Protein AF-A0A8X6LXE3-F1 (afdb_monomer)

Organism: Trichonephila clavata (NCBI:txid2740835)

Foldseek 3Di:
DPPPPQWDKDWDFDDDPNHTDAIEIEIDGDAPDDLVVVLVVVCVVQVLLWPVNVVVPVPDNHDVPGHYAYDYHNNDDCVVDVPNQVSCCVTNVYHDDDDD

Nearest PDB structures (foldseek):
  3rg2-assembly4_F  TM=3.423E-01  e=2.407E+00  Escherichia coli
  6uhw-assembly1_B  TM=3.513E-01  e=2.253E+00  Burkholderia pseudomallei 1710b
  3rg2-assembly1_B  TM=3.422E-01  e=2.936E+00  Escherichia coli
  3rg2-assembly3_E  TM=3.419E-01  e=2.936E+00  Escherichia coli
  3w0l-assembly1_A  TM=3.011E-01  e=3.137E+00  Xenopus laevis

Secondary structure (DSSP, 8-state):
------EEEEEEEEEETTEEEEEEEEEEE-TT--HHHHHHHHHHHTGGG-TTHHHH-TT----TTS-EEEEEE----TTT-THHHHHHHHHH--------

pLDDT: mean 87.22, std 10.63, range [41.0, 97.25]

Solvent-accessible surface area (backbone atoms only — not comparable to full-atom values): 6107 Å² total; per-residue (Å²): 133,82,87,70,75,60,58,52,78,48,78,44,84,41,59,61,95,86,41,78,70,36,35,44,30,46,35,42,34,45,78,90,64,54,69,68,58,52,51,51,52,51,46,66,76,42,42,56,33,23,56,60,49,50,73,74,37,77,88,53,87,47,47,53,80,63,48,63,48,78,47,71,49,62,68,66,65,61,92,81,44,60,66,59,50,50,47,37,31,74,46,57,67,34,82,79,78,90,82,132

Structure (mmCIF, N/CA/C/O backbone):
data_AF-A0A8X6LXE3-F1
#
_entry.id   AF-A0A8X6LXE3-F1
#
loop_
_atom_site.group_PDB
_atom_site.id
_atom_site.type_symbol
_atom_site.label_atom_id
_atom_site.label_alt_id
_atom_site.label_comp_id
_atom_site.label_asym_id
_atom_site.label_entity_id
_atom_site.label_seq_id
_atom_site.pdbx_PDB_ins_code
_atom_site.Cartn_x
_atom_site.Cartn_y
_atom_site.Cartn_z
_atom_site.occupancy
_atom_site.B_iso_or_equiv
_atom_site.auth_seq_id
_atom_site.auth_comp_id
_atom_site.auth_asym_id
_atom_site.auth_atom_id
_atom_site.pdbx_PDB_model_num
ATOM 1 N N . MET A 1 1 ? -0.859 3.561 -23.847 1.00 46.81 1 MET A N 1
ATOM 2 C 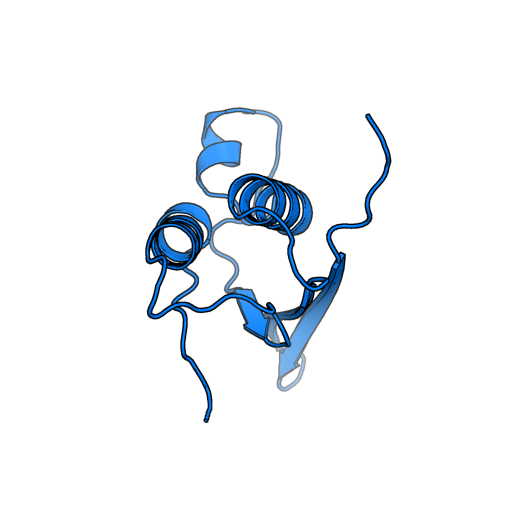CA . MET A 1 1 ? -0.415 2.715 -22.721 1.00 46.81 1 MET A CA 1
ATOM 3 C C . MET A 1 1 ? -1.066 1.363 -22.903 1.00 46.81 1 MET A C 1
ATOM 5 O O . MET A 1 1 ? -2.272 1.338 -23.086 1.00 46.81 1 MET A O 1
ATOM 9 N N . LYS A 1 2 ? -0.297 0.274 -22.982 1.00 41.00 2 LYS A N 1
ATOM 10 C CA . LYS A 1 2 ? -0.885 -1.068 -22.901 1.00 41.00 2 LYS A CA 1
ATOM 11 C C . LYS A 1 2 ? -1.221 -1.307 -21.433 1.00 41.00 2 LYS A C 1
ATOM 13 O O . LYS A 1 2 ? -0.337 -1.127 -20.602 1.00 41.00 2 LYS A O 1
ATOM 18 N N . ASP A 1 3 ? -2.457 -1.699 -21.150 1.00 48.75 3 ASP A N 1
ATOM 19 C CA . ASP A 1 3 ? -2.916 -2.159 -19.837 1.00 48.75 3 ASP A CA 1
ATOM 20 C C . ASP A 1 3 ? -2.255 -3.501 -19.487 1.00 48.75 3 ASP A C 1
ATOM 22 O O . ASP A 1 3 ? -2.898 -4.551 -19.447 1.00 48.75 3 ASP A O 1
ATOM 26 N N . ALA A 1 4 ? -0.937 -3.507 -19.292 1.00 60.53 4 ALA A N 1
ATOM 27 C CA . ALA A 1 4 ? -0.300 -4.614 -18.606 1.00 60.53 4 ALA A CA 1
ATOM 28 C C . ALA A 1 4 ? -0.800 -4.555 -17.161 1.00 60.53 4 ALA A C 1
ATOM 30 O O . ALA A 1 4 ? -0.467 -3.633 -16.415 1.00 60.53 4 ALA A O 1
ATOM 31 N N . LYS A 1 5 ? -1.660 -5.504 -16.777 1.00 86.06 5 LYS A N 1
ATOM 32 C CA . LYS A 1 5 ? -2.001 -5.682 -15.368 1.00 86.06 5 LYS A CA 1
ATOM 33 C C . LYS A 1 5 ? -0.695 -5.924 -14.616 1.00 86.06 5 LYS A C 1
ATOM 35 O O . LYS A 1 5 ? 0.015 -6.875 -14.920 1.00 86.06 5 LYS A O 1
ATOM 40 N N . VAL A 1 6 ? -0.376 -5.041 -13.672 1.00 92.69 6 VAL A N 1
ATOM 41 C CA . VAL A 1 6 ? 0.784 -5.188 -12.779 1.00 92.69 6 VAL A CA 1
ATOM 42 C C . VAL A 1 6 ? 0.560 -6.358 -11.825 1.00 92.69 6 VAL A C 1
ATOM 44 O O . VAL A 1 6 ? 1.475 -7.133 -11.559 1.00 92.69 6 VAL A O 1
ATOM 47 N N . GLY A 1 7 ? -0.672 -6.511 -11.347 1.00 93.56 7 GLY A N 1
ATOM 48 C CA . GLY A 1 7 ? -1.038 -7.510 -10.362 1.00 93.56 7 GLY A CA 1
ATOM 49 C C . GLY A 1 7 ? -2.393 -7.213 -9.734 1.00 93.56 7 GLY A C 1
ATOM 50 O O . GLY A 1 7 ? -3.143 -6.369 -10.231 1.00 93.56 7 GLY A O 1
ATOM 51 N N . ASP A 1 8 ? -2.667 -7.874 -8.615 1.00 94.75 8 ASP A N 1
ATOM 52 C CA . ASP A 1 8 ? -3.893 -7.733 -7.837 1.00 94.75 8 ASP A CA 1
ATOM 53 C C . ASP A 1 8 ? -3.567 -7.504 -6.351 1.00 94.75 8 ASP A C 1
ATOM 55 O O . ASP A 1 8 ? -2.622 -8.077 -5.801 1.00 94.75 8 ASP A O 1
ATOM 59 N N . VAL A 1 9 ? -4.358 -6.649 -5.695 1.00 95.19 9 VAL A N 1
ATOM 60 C CA . VAL A 1 9 ? -4.300 -6.393 -4.247 1.00 95.19 9 VAL A CA 1
ATOM 61 C C . VAL A 1 9 ? -5.701 -6.567 -3.674 1.00 95.19 9 VAL A C 1
ATOM 63 O O . VAL A 1 9 ? -6.643 -5.894 -4.090 1.00 95.19 9 VAL A O 1
ATOM 66 N N . CYS A 1 10 ? -5.839 -7.445 -2.686 1.00 96.12 10 CYS A N 1
ATOM 67 C CA . CYS A 1 10 ? -7.057 -7.595 -1.898 1.00 96.12 10 CYS A CA 1
ATOM 68 C C . CYS A 1 10 ? -6.818 -7.052 -0.490 1.00 96.12 10 CYS A C 1
ATOM 70 O O . CYS A 1 10 ? -5.901 -7.510 0.186 1.00 96.12 10 CYS A O 1
ATOM 72 N N . LEU A 1 11 ? -7.639 -6.099 -0.043 1.00 96.25 11 LEU A N 1
ATOM 73 C CA . LEU A 1 11 ? -7.553 -5.509 1.293 1.00 96.25 11 LEU A CA 1
ATOM 74 C C . LEU A 1 11 ? -8.737 -5.954 2.146 1.00 96.25 11 LEU A C 1
ATOM 76 O O . LEU A 1 11 ? -9.890 -5.820 1.733 1.00 96.25 11 LEU A O 1
ATOM 80 N N . VAL A 1 12 ? -8.464 -6.426 3.359 1.00 96.88 12 VAL A N 1
ATOM 81 C CA . VAL A 1 12 ? -9.500 -6.828 4.316 1.00 96.88 12 VAL A CA 1
ATOM 82 C C . VAL A 1 12 ? -9.267 -6.207 5.689 1.00 96.88 12 VAL A C 1
ATOM 84 O O . VAL A 1 12 ? -8.139 -6.115 6.172 1.00 96.88 12 VAL A O 1
ATOM 87 N N . HIS A 1 13 ? -10.356 -5.803 6.348 1.00 96.31 13 HIS A N 1
ATOM 88 C CA . HIS A 1 13 ? -10.314 -5.384 7.747 1.00 96.31 13 HIS A CA 1
ATOM 89 C C . HIS A 1 13 ? -10.182 -6.608 8.649 1.00 96.31 13 HIS A C 1
ATOM 91 O O . HIS A 1 13 ? -11.092 -7.437 8.714 1.00 96.31 13 HIS A O 1
ATOM 97 N N . VAL A 1 14 ? -9.096 -6.684 9.411 1.00 97.25 14 VAL A N 1
ATOM 98 C CA . VAL A 1 14 ? -8.927 -7.716 10.429 1.00 97.25 14 VAL A CA 1
ATOM 99 C C . VAL A 1 14 ? -9.505 -7.217 11.745 1.00 97.25 14 VAL A C 1
ATOM 101 O O . VAL A 1 14 ? -9.122 -6.165 12.270 1.00 97.25 14 VAL A O 1
ATOM 104 N N . LYS A 1 15 ? -10.443 -7.994 12.289 1.00 97.19 15 LYS A N 1
ATOM 105 C CA . LYS A 1 15 ? -11.023 -7.779 13.614 1.00 97.19 15 LYS A CA 1
ATOM 106 C C . LYS A 1 15 ? -10.725 -8.981 14.500 1.00 97.19 15 LYS A C 1
ATOM 108 O O . LYS A 1 15 ? -10.883 -10.117 14.070 1.00 97.19 15 LYS A O 1
ATOM 113 N N . VAL A 1 16 ? -10.352 -8.727 15.749 1.00 95.50 16 VAL A N 1
ATOM 114 C CA . VAL A 1 16 ? -10.165 -9.759 16.779 1.00 95.50 16 VAL A CA 1
ATOM 115 C C . VAL A 1 16 ? -11.117 -9.433 17.918 1.00 95.50 16 VAL A C 1
ATOM 117 O O . VAL A 1 16 ? -11.056 -8.336 18.472 1.00 95.50 16 VAL A O 1
ATOM 120 N N . ASN A 1 17 ? -12.026 -10.359 18.235 1.00 96.62 17 ASN A N 1
ATOM 121 C CA . ASN A 1 17 ? -13.103 -10.158 19.214 1.00 96.62 17 ASN A CA 1
ATOM 122 C C . ASN A 1 17 ? -13.943 -8.896 18.926 1.00 96.62 17 ASN A C 1
ATOM 124 O O . ASN A 1 17 ? -14.250 -8.117 19.822 1.00 96.62 17 ASN A O 1
ATOM 128 N N . GLY A 1 18 ? -14.254 -8.649 17.647 1.00 94.62 18 GLY A N 1
ATOM 129 C CA . GLY A 1 18 ? -15.036 -7.490 17.197 1.00 94.62 18 GLY A CA 1
ATOM 130 C C . GLY A 1 18 ? -14.265 -6.165 17.118 1.00 94.62 18 GLY A C 1
ATOM 131 O O . GLY A 1 18 ? -14.739 -5.231 16.472 1.00 94.62 18 GLY A O 1
ATOM 132 N N . LEU A 1 19 ? -13.061 -6.090 17.689 1.00 96.25 19 LEU A N 1
ATOM 133 C CA . LEU A 1 19 ? -12.218 -4.895 17.666 1.00 96.25 19 LEU A CA 1
ATOM 134 C C . LEU A 1 19 ? -11.323 -4.882 16.428 1.00 96.25 19 LEU A C 1
ATOM 136 O O . LEU A 1 19 ? -10.630 -5.863 16.156 1.00 96.25 19 LEU A O 1
ATOM 140 N N . PHE A 1 20 ? -11.306 -3.757 15.710 1.00 95.69 20 PHE A N 1
ATOM 141 C CA . PHE A 1 20 ? -10.381 -3.539 14.599 1.00 95.69 20 PHE A CA 1
ATOM 142 C C . PHE A 1 20 ? -8.927 -3.620 15.074 1.00 95.69 20 PHE A C 1
ATOM 144 O O . PHE A 1 20 ? -8.598 -3.144 16.163 1.00 95.69 20 PHE A O 1
ATOM 151 N N . LYS A 1 21 ? -8.073 -4.249 14.263 1.00 95.44 21 LYS A N 1
ATOM 152 C CA . LYS A 1 21 ? -6.640 -4.377 14.540 1.00 95.44 21 LYS A CA 1
ATOM 153 C C . LYS A 1 21 ? -5.793 -3.762 13.437 1.00 95.44 21 LYS A C 1
ATOM 155 O O . LYS A 1 21 ? -5.004 -2.872 13.725 1.00 95.44 21 LYS A O 1
ATOM 160 N N . PHE A 1 22 ? -5.953 -4.235 12.207 1.00 95.69 22 PHE A N 1
ATOM 161 C CA . PHE A 1 22 ? -5.168 -3.784 11.060 1.00 95.69 22 PHE A CA 1
ATOM 162 C C . PHE A 1 22 ? -5.864 -4.159 9.744 1.00 95.69 22 PHE A C 1
ATOM 164 O O . PHE A 1 22 ? -6.847 -4.907 9.729 1.00 95.69 22 PHE A O 1
ATOM 171 N N . ILE A 1 23 ? -5.346 -3.640 8.635 1.00 96.81 23 ILE A N 1
ATOM 172 C CA . ILE A 1 23 ? -5.696 -4.054 7.274 1.00 96.81 23 ILE A CA 1
ATOM 173 C C . ILE A 1 23 ? -4.725 -5.140 6.833 1.00 96.81 23 ILE A C 1
ATOM 175 O O . ILE A 1 23 ? -3.517 -4.911 6.824 1.00 96.81 23 ILE A O 1
ATOM 179 N N . LEU A 1 24 ? -5.235 -6.302 6.434 1.00 96.31 24 LEU A N 1
ATOM 180 C CA . LEU A 1 24 ? -4.431 -7.314 5.755 1.00 96.31 24 LEU A CA 1
ATOM 181 C C . LEU A 1 24 ? -4.578 -7.128 4.243 1.00 96.31 24 LEU A C 1
ATOM 183 O O . LEU A 1 24 ? -5.692 -7.152 3.722 1.00 96.31 24 LEU A O 1
ATOM 187 N N . GLY A 1 25 ? -3.458 -6.935 3.557 1.00 95.19 25 GLY A N 1
ATOM 188 C CA . GLY A 1 25 ? -3.360 -6.898 2.107 1.00 95.19 25 GLY A CA 1
ATOM 189 C C . GLY A 1 25 ? -2.768 -8.195 1.569 1.00 95.19 25 GLY A C 1
ATOM 190 O O . GLY A 1 25 ? -1.639 -8.524 1.913 1.00 95.19 25 GLY A O 1
ATOM 191 N N . CYS A 1 26 ? -3.496 -8.913 0.719 1.00 95.25 26 CYS A N 1
ATOM 192 C CA . CYS A 1 26 ? -2.948 -10.009 -0.080 1.00 95.25 26 CYS A CA 1
ATOM 193 C C . CYS A 1 26 ? -2.559 -9.465 -1.458 1.00 95.25 26 CYS A C 1
ATOM 195 O O . CYS A 1 26 ? -3.408 -8.882 -2.136 1.00 95.25 26 CYS A O 1
ATOM 197 N N . VAL A 1 27 ? -1.294 -9.613 -1.844 1.00 93.62 27 VAL A N 1
ATOM 198 C CA . VAL A 1 27 ? -0.710 -9.021 -3.051 1.00 93.62 27 VAL A CA 1
ATOM 199 C C . VAL A 1 27 ? -0.178 -10.115 -3.967 1.00 9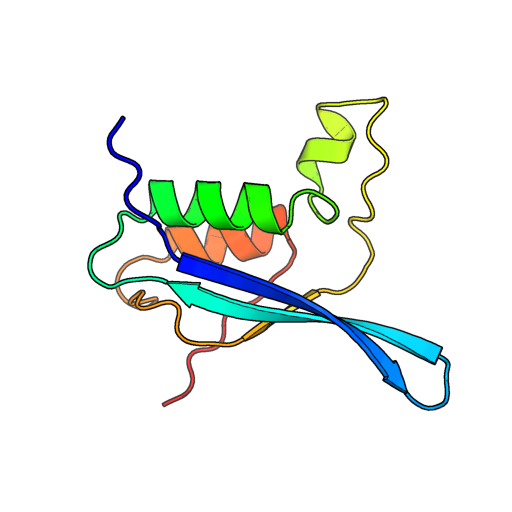3.62 27 VAL A C 1
ATOM 201 O O . VAL A 1 27 ? 0.553 -11.000 -3.529 1.00 93.62 27 VAL A O 1
ATOM 204 N N . TYR A 1 28 ? -0.506 -10.019 -5.248 1.00 94.25 28 TYR A N 1
ATOM 205 C CA . TYR A 1 28 ? 0.141 -10.776 -6.311 1.00 94.25 28 TYR A CA 1
ATOM 206 C C . TYR A 1 28 ? 0.635 -9.799 -7.371 1.00 94.25 28 TYR A C 1
ATOM 208 O O . TYR A 1 28 ? -0.145 -8.978 -7.843 1.00 94.25 28 TYR A O 1
ATOM 216 N N . ILE A 1 29 ? 1.909 -9.875 -7.744 1.00 93.50 29 ILE A N 1
ATOM 217 C CA . ILE A 1 29 ? 2.500 -9.099 -8.841 1.00 93.50 29 ILE A CA 1
ATOM 218 C C . ILE A 1 29 ? 2.938 -10.078 -9.926 1.00 93.50 29 ILE A C 1
ATOM 220 O O . ILE A 1 29 ? 3.523 -11.118 -9.629 1.00 93.50 29 ILE A O 1
ATOM 224 N N . HIS A 1 30 ? 2.674 -9.753 -11.188 1.00 93.38 30 HIS A N 1
ATOM 225 C CA . HIS A 1 30 ? 3.133 -10.569 -12.307 1.00 93.38 30 HIS A CA 1
ATOM 226 C C . HIS A 1 30 ? 4.668 -10.564 -12.431 1.00 93.38 30 HIS A C 1
ATOM 228 O O . HIS A 1 30 ? 5.359 -9.655 -11.973 1.00 93.38 30 HIS A O 1
ATOM 234 N N . LEU A 1 31 ? 5.220 -11.589 -13.084 1.00 90.69 31 LEU A N 1
ATOM 235 C CA . LEU A 1 31 ? 6.654 -11.665 -13.365 1.00 90.69 31 LEU A CA 1
ATOM 236 C C . LEU A 1 31 ? 7.100 -10.535 -14.308 1.00 90.69 31 LEU A C 1
ATOM 238 O O . LEU A 1 31 ? 6.370 -10.147 -15.218 1.00 90.69 31 LEU A O 1
ATOM 242 N N . VAL A 1 32 ? 8.350 -10.088 -14.146 1.00 88.06 32 VAL A N 1
ATOM 243 C CA . VAL A 1 32 ? 9.023 -9.133 -15.052 1.00 88.06 32 VAL A CA 1
ATOM 244 C C . VAL A 1 32 ? 8.321 -7.762 -15.131 1.00 88.06 32 VAL A C 1
ATOM 246 O O . VAL A 1 32 ? 8.359 -7.093 -16.161 1.00 88.06 32 VAL A O 1
ATOM 249 N N . ILE A 1 33 ? 7.693 -7.313 -14.041 1.00 89.75 33 ILE A N 1
ATOM 250 C CA . ILE A 1 33 ? 7.156 -5.948 -13.942 1.00 89.75 33 ILE A CA 1
ATOM 251 C C . ILE A 1 33 ? 8.249 -4.986 -13.470 1.00 89.75 33 ILE A C 1
ATOM 253 O O . ILE A 1 33 ? 9.016 -5.288 -12.553 1.00 89.75 33 ILE A O 1
ATOM 257 N N . ALA A 1 34 ? 8.327 -3.803 -14.081 1.00 88.81 34 ALA A N 1
ATOM 258 C CA . ALA A 1 34 ? 9.310 -2.801 -13.693 1.00 88.81 34 ALA A CA 1
ATOM 259 C C . ALA A 1 34 ? 9.011 -2.238 -12.293 1.00 88.81 34 ALA A C 1
ATOM 261 O O . ALA A 1 34 ? 7.872 -1.910 -11.965 1.00 88.81 34 ALA A O 1
ATOM 262 N N . ASN A 1 35 ? 10.047 -2.006 -11.480 1.00 87.44 35 ASN A N 1
ATOM 263 C CA . ASN A 1 35 ? 9.873 -1.512 -10.106 1.00 87.44 35 ASN A CA 1
ATOM 264 C C . ASN A 1 35 ? 9.105 -0.186 -10.012 1.00 87.44 35 ASN A C 1
ATOM 266 O O . ASN A 1 35 ? 8.393 0.038 -9.036 1.00 87.44 35 ASN A O 1
ATOM 270 N N . ALA A 1 36 ? 9.215 0.692 -11.012 1.00 89.88 36 ALA A N 1
ATOM 271 C CA . ALA A 1 36 ? 8.427 1.923 -11.065 1.00 89.88 36 ALA A CA 1
ATOM 272 C C . ALA A 1 36 ? 6.916 1.646 -11.189 1.00 89.88 36 ALA A C 1
ATOM 274 O O . ALA A 1 36 ? 6.119 2.295 -10.511 1.00 89.88 36 ALA A O 1
ATOM 275 N N . GLU A 1 37 ? 6.529 0.652 -11.990 1.00 90.94 37 GLU A N 1
ATOM 276 C CA . GLU A 1 37 ? 5.133 0.239 -12.155 1.00 90.94 37 GLU A CA 1
ATOM 277 C C . GLU A 1 37 ? 4.606 -0.422 -10.878 1.00 90.94 37 GLU A C 1
ATOM 279 O O . GLU A 1 37 ? 3.502 -0.106 -10.442 1.00 90.94 37 GLU A O 1
ATOM 284 N N . ILE A 1 38 ? 5.426 -1.241 -10.207 1.00 90.69 38 ILE A N 1
ATOM 285 C CA . ILE A 1 38 ? 5.079 -1.833 -8.903 1.00 90.69 38 ILE A CA 1
ATOM 286 C C . ILE A 1 38 ? 4.865 -0.741 -7.848 1.00 90.69 38 ILE A C 1
ATOM 288 O O . ILE A 1 38 ? 3.895 -0.794 -7.092 1.00 90.69 38 ILE A O 1
ATOM 292 N N . LYS A 1 39 ? 5.739 0.274 -7.789 1.00 90.88 39 LYS A N 1
ATOM 293 C CA . LYS A 1 39 ? 5.593 1.402 -6.850 1.00 90.88 39 LYS A CA 1
ATOM 294 C C . LYS A 1 39 ? 4.297 2.166 -7.095 1.00 90.88 39 LYS A C 1
ATOM 296 O O . LYS A 1 39 ? 3.569 2.421 -6.139 1.00 90.88 39 LYS A O 1
ATOM 301 N N . LEU A 1 40 ? 3.989 2.487 -8.353 1.00 92.38 40 LEU A N 1
ATOM 302 C CA . LEU A 1 40 ? 2.754 3.183 -8.716 1.00 92.38 40 LEU A CA 1
ATOM 303 C C . LEU A 1 40 ? 1.511 2.347 -8.380 1.00 92.38 40 LEU A C 1
ATOM 305 O O . LEU A 1 40 ? 0.575 2.864 -7.774 1.00 92.38 40 LEU A O 1
ATOM 309 N N . PHE A 1 41 ? 1.531 1.056 -8.704 1.00 92.75 41 PHE A N 1
ATOM 310 C CA . PHE A 1 41 ? 0.458 0.115 -8.386 1.00 92.75 41 PHE A CA 1
ATOM 311 C C . PHE A 1 41 ? 0.195 0.018 -6.878 1.00 92.75 41 PHE A C 1
ATOM 313 O O . PHE A 1 41 ? -0.948 0.137 -6.430 1.00 92.75 41 PHE A O 1
ATOM 320 N N . MET A 1 42 ? 1.252 -0.142 -6.077 1.00 91.94 42 MET A N 1
ATOM 321 C CA . MET A 1 42 ? 1.148 -0.163 -4.616 1.00 91.94 42 MET A CA 1
ATOM 322 C C . MET A 1 42 ? 0.640 1.176 -4.081 1.00 91.94 42 MET A C 1
ATOM 324 O O . MET A 1 42 ? -0.200 1.190 -3.184 1.00 91.94 42 MET A O 1
ATOM 328 N N . PHE A 1 43 ? 1.105 2.292 -4.652 1.00 92.06 43 PHE A N 1
ATOM 329 C CA . PHE A 1 43 ? 0.663 3.623 -4.253 1.00 92.06 43 PHE A CA 1
ATOM 330 C C . PHE A 1 43 ? -0.834 3.822 -4.462 1.00 92.06 43 PHE A C 1
ATOM 332 O O . PHE A 1 43 ? -1.532 4.263 -3.555 1.00 92.06 43 PHE A O 1
ATOM 339 N N . GLN A 1 44 ? -1.335 3.448 -5.638 1.00 93.00 44 GLN A N 1
ATOM 340 C CA . GLN A 1 44 ? -2.756 3.528 -5.967 1.00 93.00 44 GLN A CA 1
ATOM 341 C C . GLN A 1 44 ? -3.591 2.600 -5.077 1.00 93.00 44 GLN A C 1
ATOM 343 O O . GLN A 1 44 ? -4.625 3.015 -4.558 1.00 93.00 44 GLN A O 1
ATOM 348 N N . SER A 1 45 ? -3.120 1.372 -4.847 1.00 93.75 45 SER A N 1
ATOM 349 C CA . SER A 1 45 ? -3.838 0.369 -4.049 1.00 93.75 45 SER A CA 1
ATOM 350 C C . SER A 1 45 ? -3.924 0.735 -2.565 1.00 93.75 45 SER A C 1
ATOM 352 O O . SER A 1 45 ? -4.912 0.425 -1.903 1.00 93.75 45 SER A O 1
ATOM 354 N N . LEU A 1 46 ? -2.899 1.403 -2.034 1.00 93.38 46 LEU A N 1
ATOM 355 C CA . LEU A 1 46 ? -2.798 1.791 -0.626 1.00 93.38 46 LEU A CA 1
ATOM 356 C C . LEU A 1 46 ? -2.995 3.293 -0.410 1.00 93.38 46 LEU A C 1
ATOM 358 O O . LEU A 1 46 ? -2.682 3.793 0.667 1.00 93.38 46 LEU A O 1
ATOM 362 N N . LEU A 1 47 ? -3.536 4.015 -1.397 1.00 93.00 47 LEU A N 1
ATOM 363 C CA . LEU A 1 47 ? -3.639 5.477 -1.384 1.00 93.00 47 LEU A CA 1
ATOM 364 C C . LEU A 1 47 ? -4.298 6.006 -0.108 1.00 93.00 47 LEU A C 1
ATOM 366 O O . LEU A 1 47 ? -3.853 6.994 0.461 1.00 93.00 47 LEU A O 1
ATOM 370 N N . LYS A 1 48 ? -5.335 5.320 0.385 1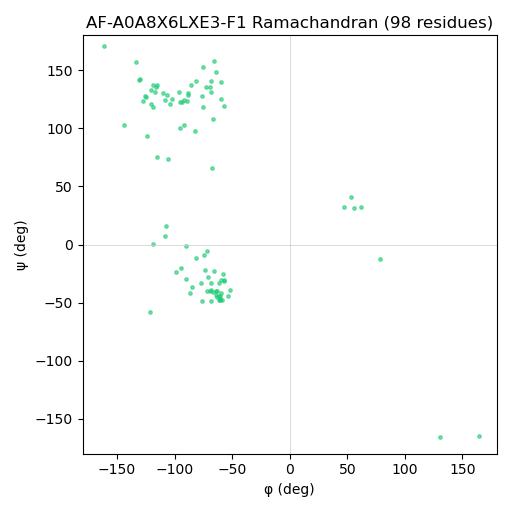.00 92.44 48 LYS A N 1
ATOM 371 C CA . LYS A 1 48 ? -6.021 5.668 1.638 1.00 92.44 48 LYS A CA 1
ATOM 372 C C . LYS A 1 48 ? -5.089 5.696 2.856 1.00 92.44 48 LYS A C 1
ATOM 374 O O . LYS A 1 48 ? -5.384 6.409 3.799 1.00 92.44 48 LYS A O 1
ATOM 379 N N . TYR A 1 49 ? -3.979 4.972 2.837 1.00 92.38 49 TYR A N 1
ATOM 380 C CA . TYR A 1 49 ? -3.035 4.848 3.951 1.00 92.38 49 TYR A CA 1
ATOM 381 C C . TYR A 1 49 ? -1.715 5.597 3.698 1.00 92.38 49 TYR A C 1
ATOM 383 O O . TYR A 1 49 ? -0.766 5.467 4.468 1.00 92.38 49 TYR A O 1
ATOM 391 N N . SER A 1 50 ? -1.629 6.369 2.610 1.00 90.50 50 SER A N 1
ATOM 392 C CA . SER A 1 50 ? -0.446 7.161 2.263 1.00 90.50 50 SER A CA 1
ATOM 393 C C . SER A 1 50 ? -0.299 8.370 3.192 1.00 90.50 50 SER A C 1
ATOM 395 O O . SER A 1 50 ? -1.253 9.107 3.450 1.00 90.50 50 SER A O 1
ATOM 397 N N . LYS A 1 51 ? 0.927 8.620 3.664 1.00 86.06 51 LYS A N 1
ATOM 398 C CA . LYS A 1 51 ? 1.255 9.844 4.417 1.00 86.06 51 LYS A CA 1
ATOM 399 C C . LYS A 1 51 ? 1.413 11.056 3.510 1.00 86.06 51 LYS A C 1
ATOM 401 O O . LYS A 1 51 ? 1.124 12.175 3.936 1.00 86.06 51 LYS A O 1
ATOM 406 N N . ILE A 1 52 ? 1.916 10.861 2.292 1.00 89.12 52 ILE A N 1
ATOM 407 C CA . ILE A 1 52 ? 2.150 11.965 1.359 1.00 89.12 52 ILE A CA 1
ATOM 408 C C . ILE A 1 52 ? 0.828 12.509 0.832 1.00 89.12 52 ILE A C 1
ATOM 410 O O . ILE A 1 52 ? 0.673 13.728 0.770 1.00 89.12 52 ILE A O 1
ATOM 414 N N . ILE A 1 53 ? -0.150 11.649 0.537 1.00 89.31 53 ILE A N 1
ATOM 415 C CA . ILE A 1 53 ? -1.415 12.105 -0.044 1.00 89.31 53 ILE A CA 1
ATOM 416 C C . ILE A 1 53 ? -2.164 13.074 0.879 1.00 89.31 53 ILE A C 1
ATOM 418 O O . ILE A 1 53 ? -2.740 14.040 0.390 1.00 89.31 53 ILE A O 1
ATOM 422 N N . ALA A 1 54 ? -2.046 12.885 2.200 1.00 79.44 54 ALA A N 1
ATOM 423 C CA . ALA A 1 54 ? -2.590 13.787 3.219 1.00 79.44 54 ALA A CA 1
ATOM 424 C C . ALA A 1 54 ? -2.069 15.223 3.086 1.00 79.44 54 ALA A C 1
ATOM 426 O O . ALA A 1 54 ? -2.753 16.178 3.434 1.00 79.44 54 ALA A O 1
ATOM 427 N N . LYS A 1 55 ? -0.836 15.381 2.594 1.00 84.75 55 LYS A N 1
ATOM 428 C CA . LYS A 1 55 ? -0.204 16.686 2.371 1.00 84.75 55 LYS A CA 1
ATOM 429 C C . LYS A 1 55 ? -0.486 17.231 0.976 1.00 84.75 55 LYS A C 1
ATOM 431 O O . LYS A 1 55 ? -0.472 18.442 0.785 1.00 84.75 55 LYS A O 1
ATOM 436 N N . THR A 1 56 ? -0.669 16.349 -0.002 1.00 90.88 56 THR A N 1
ATOM 437 C CA . THR A 1 56 ? -0.815 16.721 -1.413 1.00 90.88 56 THR A CA 1
ATOM 438 C C . THR A 1 56 ? -2.246 17.099 -1.778 1.00 90.88 56 THR A C 1
ATOM 440 O O . THR A 1 56 ? -2.435 17.999 -2.591 1.00 90.88 56 THR A O 1
ATOM 443 N N . ILE A 1 57 ? -3.246 16.431 -1.200 1.00 91.81 57 ILE A N 1
ATOM 444 C CA . ILE A 1 57 ? -4.664 16.650 -1.502 1.00 91.81 57 ILE A CA 1
ATOM 445 C C . ILE A 1 57 ? -5.383 16.974 -0.184 1.00 91.81 57 ILE A C 1
ATOM 447 O O . ILE A 1 57 ? -5.787 16.049 0.515 1.00 91.81 57 ILE A O 1
ATOM 451 N N . PRO A 1 58 ? -5.533 18.264 0.175 1.00 81.69 58 PRO A N 1
ATOM 452 C CA . PRO A 1 58 ? -6.062 18.679 1.479 1.00 81.69 58 PRO A CA 1
ATOM 453 C C . PRO A 1 58 ? -7.477 18.178 1.789 1.00 81.69 58 PRO A C 1
ATOM 455 O O . PRO A 1 58 ? -7.797 17.948 2.949 1.00 81.69 58 PRO A O 1
ATOM 458 N N . ASP A 1 59 ? -8.305 17.997 0.757 1.00 91.94 59 ASP A N 1
ATOM 459 C CA . ASP A 1 59 ? -9.695 17.540 0.895 1.00 91.94 59 ASP A CA 1
ATOM 460 C C . ASP A 1 59 ? -9.833 16.009 0.840 1.00 91.94 59 ASP A C 1
ATOM 462 O O . ASP A 1 59 ? -10.937 15.468 0.920 1.00 91.94 59 ASP A O 1
ATOM 466 N N . TYR A 1 60 ? -8.723 15.290 0.659 1.00 89.50 60 TYR A N 1
ATOM 467 C CA . TYR A 1 60 ? -8.705 13.840 0.780 1.00 89.50 60 TYR A CA 1
ATOM 468 C C . TYR A 1 60 ? -8.613 13.472 2.264 1.00 89.50 60 TYR A C 1
ATOM 470 O O . TYR A 1 60 ? -7.871 14.105 3.010 1.00 89.50 60 TYR A O 1
ATOM 478 N N . ASP A 1 61 ? -9.335 12.431 2.684 1.00 90.06 61 ASP A N 1
ATOM 479 C CA . ASP A 1 61 ? -9.344 11.927 4.067 1.00 90.06 61 ASP A CA 1
ATOM 480 C C . ASP A 1 61 ? -8.558 10.605 4.163 1.00 90.06 61 ASP A C 1
ATOM 482 O O . ASP A 1 61 ? -9.148 9.514 4.186 1.00 90.06 61 ASP A O 1
ATOM 486 N N . PRO A 1 62 ? -7.212 10.646 4.099 1.00 90.69 62 PRO A N 1
ATOM 487 C CA . PRO A 1 62 ? -6.406 9.460 4.295 1.00 90.69 62 PRO A CA 1
ATOM 488 C C . PRO A 1 62 ? -6.348 9.092 5.775 1.00 90.69 62 PRO A C 1
ATOM 490 O O . PRO A 1 62 ? -6.347 9.935 6.668 1.00 90.69 62 PRO A O 1
ATOM 493 N N . ASP A 1 63 ? -6.158 7.806 6.016 1.00 91.56 63 ASP A N 1
ATOM 494 C CA . ASP A 1 63 ? -5.887 7.231 7.320 1.00 91.56 63 ASP A CA 1
ATOM 495 C C . ASP A 1 63 ? -4.475 6.619 7.344 1.00 91.56 63 ASP A C 1
ATOM 497 O O . ASP A 1 63 ? -4.312 5.397 7.284 1.00 91.56 63 ASP A O 1
ATOM 501 N N . PRO A 1 64 ? -3.419 7.447 7.420 1.00 89.06 64 PRO A N 1
ATOM 502 C CA . PRO A 1 64 ? -2.040 6.964 7.443 1.00 89.06 64 PRO A CA 1
ATOM 503 C C . PRO A 1 64 ? -1.649 6.283 8.764 1.00 89.06 64 PRO A C 1
ATOM 505 O O . PRO A 1 64 ? -0.523 5.798 8.896 1.00 89.06 64 PRO A O 1
ATOM 508 N N . ASN A 1 65 ? -2.533 6.305 9.766 1.00 90.06 65 ASN A N 1
ATOM 509 C CA . ASN A 1 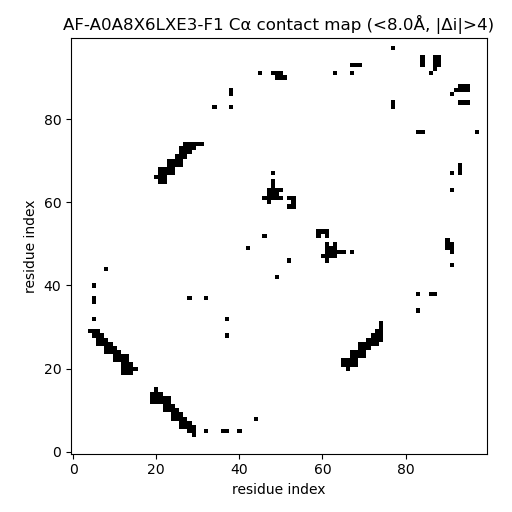65 ? -2.280 5.737 11.088 1.00 90.06 65 ASN A CA 1
ATOM 510 C C . ASN A 1 65 ? -2.806 4.304 11.208 1.00 90.06 65 ASN A C 1
ATOM 512 O O . ASN A 1 65 ? -2.342 3.556 12.073 1.00 90.06 65 ASN A O 1
ATOM 516 N N . THR A 1 66 ? -3.747 3.905 10.348 1.00 91.62 66 THR A N 1
ATOM 517 C CA . THR A 1 66 ? -4.167 2.511 10.248 1.00 91.62 66 THR A CA 1
ATOM 518 C C . THR A 1 66 ? -2.984 1.625 9.872 1.00 91.62 66 THR A C 1
ATOM 520 O O . THR A 1 66 ? -2.308 1.822 8.865 1.00 91.62 66 THR A O 1
ATOM 523 N N . GLN A 1 67 ? -2.751 0.602 10.694 1.00 92.38 67 GLN A N 1
ATOM 524 C CA . GLN A 1 67 ? -1.731 -0.398 10.413 1.00 92.38 67 GLN A CA 1
ATOM 525 C C . GLN A 1 67 ? -2.144 -1.241 9.207 1.00 92.38 67 GLN A C 1
ATOM 527 O O . GLN A 1 67 ? -3.257 -1.770 9.155 1.00 92.38 67 GLN A O 1
ATOM 532 N N . VAL A 1 68 ? -1.221 -1.394 8.261 1.00 93.62 68 VAL A N 1
ATOM 533 C CA . VAL A 1 68 ? -1.365 -2.271 7.099 1.00 93.62 68 VAL A CA 1
ATOM 534 C C . VAL A 1 68 ? -0.306 -3.363 7.194 1.00 93.62 68 VAL A C 1
ATOM 536 O O . VAL A 1 68 ? 0.854 -3.093 7.494 1.00 93.62 68 VAL A O 1
ATOM 539 N N . MET A 1 69 ? -0.702 -4.601 6.930 1.00 93.31 69 MET A N 1
ATOM 540 C CA . MET A 1 69 ? 0.195 -5.733 6.740 1.00 93.31 69 MET A CA 1
ATOM 541 C C . MET A 1 69 ? -0.025 -6.258 5.328 1.00 93.31 69 MET A C 1
ATOM 543 O O . MET A 1 69 ? -1.130 -6.680 5.012 1.00 93.31 69 MET A O 1
ATOM 547 N N . ALA A 1 70 ? 1.000 -6.225 4.481 1.00 92.00 70 ALA A N 1
ATOM 548 C CA . ALA A 1 70 ? 0.921 -6.739 3.117 1.00 92.00 70 ALA A CA 1
ATOM 549 C C . ALA A 1 70 ? 1.700 -8.055 3.002 1.00 92.00 70 ALA A C 1
ATOM 551 O O . ALA A 1 70 ? 2.865 -8.118 3.390 1.00 92.00 70 ALA A O 1
ATOM 552 N N . VAL A 1 71 ? 1.059 -9.085 2.461 1.00 92.38 71 VAL A N 1
ATOM 553 C CA . VAL A 1 71 ? 1.609 -10.433 2.267 1.00 92.38 71 VAL A CA 1
ATOM 554 C C . VAL A 1 71 ? 1.296 -10.923 0.859 1.00 92.38 71 VAL A C 1
ATOM 556 O O . VAL A 1 71 ? 0.336 -10.462 0.248 1.00 92.38 71 VAL A O 1
ATOM 559 N N . GLY A 1 72 ? 2.074 -11.876 0.359 1.00 91.81 72 GLY A N 1
ATOM 560 C CA . GLY A 1 72 ? 1.823 -12.534 -0.921 1.00 91.81 72 GLY A CA 1
ATOM 561 C C . GLY A 1 72 ? 3.056 -12.569 -1.813 1.00 91.81 72 GLY A C 1
ATOM 562 O O . GLY A 1 72 ? 4.175 -12.343 -1.352 1.00 91.81 72 GLY A O 1
ATOM 563 N N . ASP A 1 73 ? 2.838 -12.880 -3.085 1.00 91.75 73 ASP A N 1
ATOM 564 C CA . ASP A 1 73 ? 3.906 -13.045 -4.062 1.00 91.75 73 ASP A CA 1
ATOM 565 C C . ASP A 1 73 ? 4.120 -11.745 -4.841 1.00 91.75 73 ASP A C 1
ATOM 567 O O . ASP A 1 73 ? 3.388 -11.398 -5.770 1.00 91.75 73 ASP A O 1
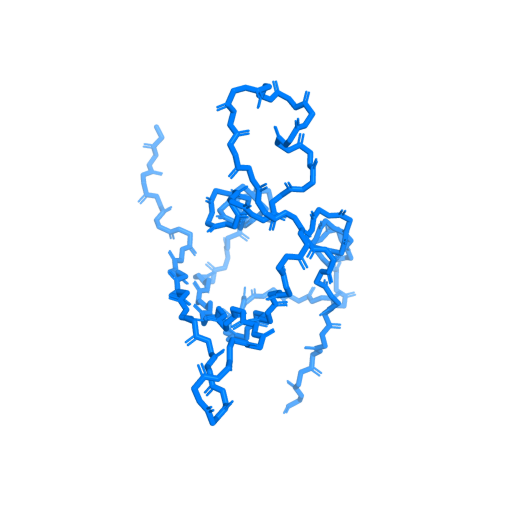ATOM 571 N N . PHE A 1 74 ? 5.145 -11.005 -4.427 1.00 88.12 74 PHE A N 1
ATOM 572 C CA . PHE A 1 74 ? 5.530 -9.762 -5.079 1.00 88.12 74 PHE A CA 1
ATOM 573 C C . PHE A 1 74 ? 6.389 -9.990 -6.326 1.00 88.12 74 PHE A C 1
ATOM 575 O O . PHE A 1 74 ? 6.611 -9.024 -7.049 1.00 88.12 74 PHE A O 1
ATOM 582 N N . ASN A 1 75 ? 6.901 -11.204 -6.569 1.00 88.62 75 ASN A N 1
ATOM 583 C CA . ASN A 1 75 ? 7.817 -11.504 -7.675 1.00 88.62 75 ASN A CA 1
ATOM 584 C C . ASN A 1 75 ? 8.976 -10.490 -7.828 1.00 88.62 75 ASN A C 1
ATOM 586 O O . ASN A 1 75 ? 9.449 -10.226 -8.934 1.00 88.62 75 ASN A O 1
ATOM 590 N N . VAL A 1 76 ? 9.445 -9.913 -6.712 1.00 81.81 76 VAL A N 1
ATOM 591 C CA . VAL A 1 76 ? 10.563 -8.959 -6.683 1.00 81.81 76 VAL A CA 1
ATOM 592 C C . VAL A 1 76 ? 11.698 -9.539 -5.867 1.00 81.81 76 VAL A C 1
ATOM 594 O O . VAL A 1 76 ? 11.501 -9.958 -4.730 1.00 81.81 76 VAL A O 1
ATOM 597 N N . ASN A 1 77 ? 12.904 -9.492 -6.423 1.00 78.44 77 ASN A N 1
ATOM 598 C CA . ASN A 1 77 ? 14.101 -9.853 -5.689 1.00 78.44 77 ASN A CA 1
ATOM 599 C C . ASN A 1 77 ? 14.570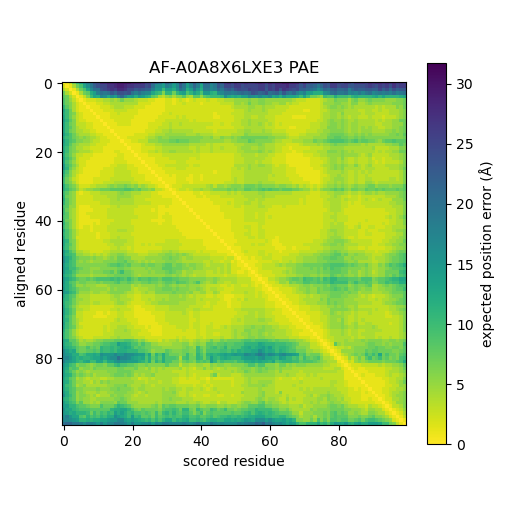 -8.670 -4.827 1.00 78.44 77 ASN A C 1
ATOM 601 O O . ASN A 1 77 ? 15.248 -7.757 -5.306 1.00 78.44 77 ASN A O 1
ATOM 605 N N . VAL A 1 78 ? 14.210 -8.692 -3.544 1.00 73.00 78 VAL A N 1
ATOM 606 C CA . VAL A 1 78 ? 14.558 -7.631 -2.584 1.00 73.00 78 VAL A CA 1
ATOM 607 C C . VAL A 1 78 ? 16.060 -7.524 -2.316 1.00 73.00 78 VAL A C 1
ATOM 609 O O . VAL A 1 78 ? 16.525 -6.446 -1.955 1.00 73.00 78 VAL A O 1
ATOM 612 N N . SER A 1 79 ? 16.831 -8.593 -2.549 1.00 73.44 79 SER A N 1
ATOM 613 C CA . SER A 1 79 ? 18.295 -8.571 -2.419 1.00 73.44 79 SER A CA 1
ATOM 614 C C . SER A 1 79 ? 18.993 -7.813 -3.555 1.00 73.44 79 SER A C 1
ATOM 616 O O . SER A 1 79 ? 20.117 -7.345 -3.385 1.00 73.44 79 SER A O 1
ATOM 618 N N . GLN A 1 80 ? 18.325 -7.668 -4.705 1.00 69.88 80 GLN A N 1
ATOM 619 C CA . GLN A 1 80 ? 18.876 -7.013 -5.894 1.00 69.88 80 GLN A CA 1
ATOM 620 C C . GLN A 1 80 ? 18.425 -5.554 -6.046 1.00 69.88 80 GLN A C 1
ATOM 622 O O . GLN A 1 80 ? 19.132 -4.774 -6.682 1.00 69.88 80 GLN A O 1
ATOM 627 N N . ASP A 1 81 ? 17.288 -5.160 -5.460 1.00 72.50 81 ASP A N 1
ATOM 628 C CA . ASP A 1 81 ? 16.794 -3.780 -5.520 1.00 72.50 81 ASP A CA 1
ATOM 629 C C . ASP A 1 81 ? 16.105 -3.342 -4.213 1.00 72.50 81 ASP A C 1
ATOM 631 O O . ASP A 1 81 ? 14.933 -3.628 -3.949 1.00 72.50 81 ASP A O 1
ATOM 635 N N . CYS A 1 82 ? 16.832 -2.556 -3.413 1.00 74.38 82 CYS A N 1
ATOM 636 C CA . CYS A 1 82 ? 16.342 -1.987 -2.154 1.00 74.38 82 CYS A CA 1
ATOM 637 C C . CYS A 1 82 ? 15.348 -0.826 -2.338 1.00 74.38 82 CYS A C 1
ATOM 639 O O . CYS A 1 82 ? 14.747 -0.362 -1.364 1.00 74.38 82 CYS A O 1
ATOM 641 N N . SER A 1 83 ? 15.160 -0.316 -3.556 1.00 82.56 83 SER A N 1
ATOM 642 C CA . SER A 1 83 ? 14.346 0.874 -3.805 1.00 82.56 83 SER A CA 1
ATOM 643 C C . SER A 1 83 ? 12.850 0.621 -3.614 1.00 82.56 83 SER A C 1
ATOM 645 O O . SER A 1 83 ? 12.116 1.551 -3.273 1.00 82.56 83 SER A O 1
ATOM 647 N N . LEU A 1 84 ? 12.379 -0.613 -3.820 1.00 83.38 84 LEU A N 1
ATOM 648 C CA . LEU A 1 84 ? 10.988 -0.984 -3.561 1.00 83.38 84 LEU A CA 1
ATOM 649 C C . LEU A 1 84 ? 10.713 -1.164 -2.054 1.00 83.38 84 LEU A C 1
ATOM 651 O O . LEU A 1 84 ? 9.763 -0.542 -1.574 1.00 83.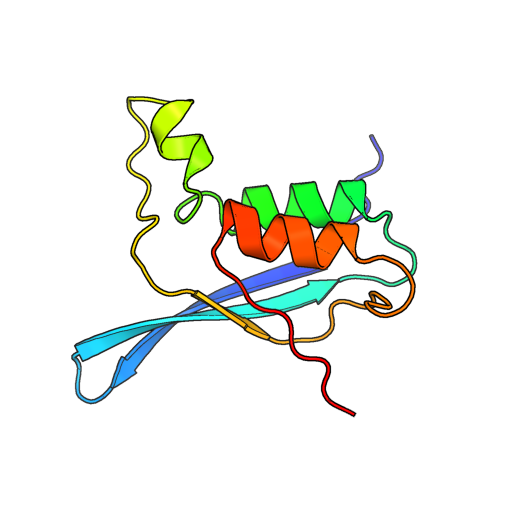38 84 LEU A O 1
ATOM 655 N N . PRO A 1 85 ? 11.525 -1.918 -1.281 1.00 83.75 85 PRO A N 1
ATOM 656 C CA . PRO A 1 85 ? 11.431 -1.929 0.180 1.00 83.75 85 PRO A CA 1
ATOM 657 C C . PRO A 1 85 ? 11.516 -0.532 0.806 1.00 83.75 85 PRO A C 1
ATOM 659 O O . PRO A 1 85 ? 10.691 -0.193 1.652 1.00 83.75 85 PRO A O 1
ATOM 662 N N . GLY A 1 86 ? 12.454 0.307 0.348 1.00 86.06 86 GLY A N 1
ATOM 663 C CA . GLY A 1 86 ? 12.605 1.678 0.842 1.00 86.06 86 GLY A CA 1
ATOM 664 C C . GLY A 1 86 ? 11.356 2.529 0.612 1.00 86.06 86 GLY A C 1
ATOM 665 O O . GLY A 1 86 ? 10.892 3.192 1.535 1.00 86.06 86 GLY A O 1
ATOM 666 N N . PHE A 1 87 ? 10.765 2.445 -0.584 1.00 87.19 87 PHE A N 1
ATOM 667 C CA . PHE A 1 87 ? 9.505 3.118 -0.908 1.00 87.19 87 PHE A CA 1
ATOM 668 C C . PHE A 1 87 ? 8.338 2.644 -0.026 1.00 87.19 87 PHE A C 1
ATOM 670 O O . PHE A 1 87 ? 7.609 3.462 0.532 1.00 87.19 87 PHE A O 1
ATOM 677 N N . LYS A 1 88 ? 8.170 1.322 0.133 1.00 85.44 88 LYS A N 1
ATOM 678 C CA . LYS A 1 88 ? 7.114 0.727 0.973 1.00 85.44 88 LYS A CA 1
ATOM 679 C C . LYS A 1 88 ? 7.228 1.185 2.431 1.00 85.44 88 LYS A C 1
ATOM 681 O O . LYS A 1 88 ? 6.219 1.529 3.050 1.00 85.44 88 LYS A O 1
ATOM 686 N N . LEU A 1 89 ? 8.450 1.237 2.958 1.00 86.81 89 LEU A N 1
ATOM 687 C CA . LEU A 1 89 ? 8.715 1.704 4.313 1.00 86.81 89 LEU A CA 1
ATOM 688 C C . LEU A 1 89 ? 8.444 3.205 4.460 1.00 86.81 89 LEU A C 1
ATOM 690 O O . LEU A 1 89 ? 7.754 3.607 5.391 1.00 86.81 89 LEU A O 1
ATOM 694 N N . SER A 1 90 ? 8.950 4.042 3.553 1.00 87.62 90 SER A N 1
ATOM 695 C CA . SER A 1 90 ? 8.793 5.495 3.674 1.00 87.62 90 SER A CA 1
ATOM 696 C C . SER A 1 90 ? 7.342 5.942 3.530 1.00 87.62 90 SER A C 1
ATOM 698 O O . SER A 1 90 ? 6.896 6.821 4.266 1.00 87.62 90 SER A O 1
ATOM 700 N N . GLU A 1 91 ? 6.611 5.341 2.589 1.00 87.06 91 GLU A N 1
ATOM 701 C CA . GLU A 1 91 ? 5.272 5.801 2.227 1.00 87.06 91 GLU A CA 1
ATOM 702 C C . GLU A 1 91 ? 4.180 5.201 3.112 1.00 87.06 91 GLU A C 1
ATOM 704 O O . GLU A 1 91 ? 3.275 5.908 3.556 1.00 87.06 91 GLU A O 1
ATOM 709 N N . PHE A 1 92 ? 4.296 3.903 3.402 1.00 85.38 92 PHE A N 1
ATOM 710 C CA . PHE A 1 92 ? 3.253 3.115 4.063 1.00 85.38 92 PHE A CA 1
ATOM 711 C C . PHE A 1 92 ? 3.693 2.523 5.404 1.00 85.38 92 PHE A C 1
ATOM 713 O O . PHE A 1 92 ? 2.915 1.820 6.041 1.00 85.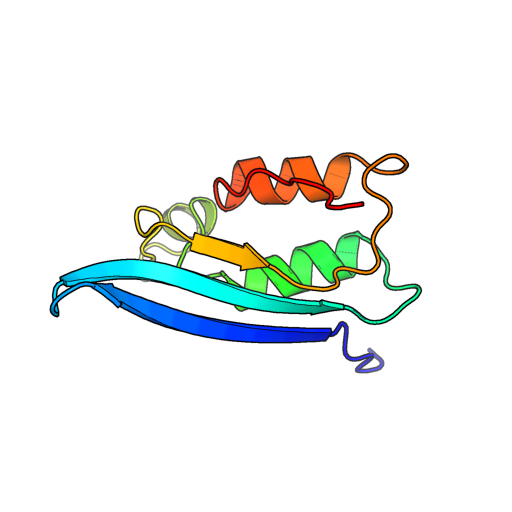38 92 PHE A O 1
ATOM 720 N N . ASN A 1 93 ? 4.932 2.777 5.845 1.00 85.69 93 ASN A N 1
ATOM 721 C CA . ASN A 1 93 ? 5.521 2.145 7.030 1.00 85.69 93 ASN A CA 1
ATOM 722 C C . ASN A 1 93 ? 5.513 0.603 6.965 1.00 85.69 93 ASN A C 1
ATOM 724 O O . ASN A 1 93 ? 5.399 -0.076 7.985 1.00 85.69 93 ASN A O 1
ATOM 728 N N . LEU A 1 94 ? 5.620 0.051 5.753 1.00 85.12 94 LEU A N 1
ATOM 729 C CA . LEU A 1 94 ? 5.641 -1.387 5.510 1.00 85.12 94 LEU A CA 1
ATOM 730 C C . LEU A 1 94 ? 7.083 -1.902 5.504 1.00 85.12 94 LEU A C 1
ATOM 732 O O . LEU A 1 94 ? 7.801 -1.754 4.513 1.00 85.12 94 LEU A O 1
ATOM 736 N N . SER A 1 95 ? 7.491 -2.542 6.599 1.00 82.88 95 SER A N 1
ATOM 737 C CA . SER A 1 95 ? 8.734 -3.318 6.646 1.00 82.88 95 SER A CA 1
ATOM 738 C C . SER A 1 95 ? 8.606 -4.578 5.789 1.00 82.88 95 SER A C 1
ATOM 740 O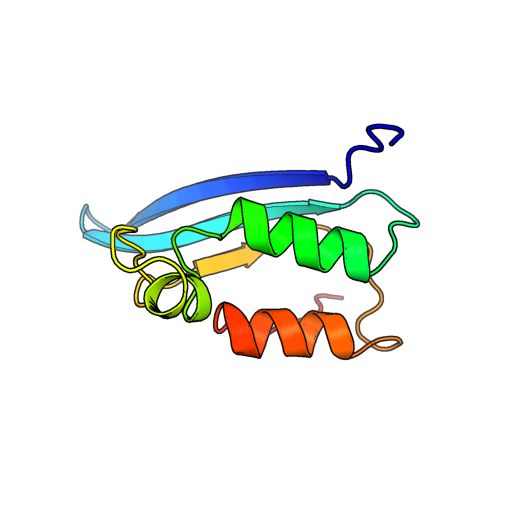 O . SER A 1 95 ? 7.593 -5.274 5.849 1.00 82.88 95 SER A O 1
ATOM 742 N N . CYS A 1 96 ? 9.633 -4.880 4.994 1.00 80.31 96 CYS A N 1
ATOM 743 C CA . CYS A 1 96 ? 9.650 -6.063 4.138 1.00 80.31 96 CYS A CA 1
ATOM 744 C C . CYS A 1 96 ? 10.400 -7.205 4.825 1.00 80.31 96 CYS A C 1
ATOM 746 O O . CYS A 1 96 ? 11.522 -7.010 5.288 1.00 80.31 96 CYS A O 1
ATOM 748 N N . PHE A 1 97 ? 9.797 -8.391 4.836 1.00 75.81 97 PHE A N 1
ATOM 749 C CA . PHE A 1 97 ? 10.436 -9.627 5.273 1.00 75.81 97 PHE A CA 1
ATOM 750 C C . PHE A 1 97 ? 10.324 -10.636 4.137 1.00 75.81 97 PHE A C 1
ATOM 752 O O . PHE A 1 97 ? 9.235 -10.844 3.606 1.00 75.81 97 PHE A O 1
ATOM 759 N N . GLU A 1 98 ? 11.450 -11.214 3.738 1.00 73.56 98 GLU A N 1
ATOM 760 C CA . GLU A 1 98 ? 11.474 -12.305 2.770 1.00 73.56 98 GLU A CA 1
ATOM 761 C C . GLU A 1 98 ? 11.323 -13.621 3.532 1.00 73.56 98 GLU A C 1
ATOM 763 O O . GLU A 1 98 ? 12.008 -13.855 4.531 1.00 73.56 98 GLU A O 1
ATOM 768 N N . THR A 1 99 ? 10.380 -14.450 3.102 1.00 67.56 99 THR A N 1
ATOM 769 C CA . THR A 1 99 ? 10.181 -15.791 3.650 1.00 67.56 99 THR A CA 1
ATOM 770 C C . THR A 1 99 ? 10.778 -16.794 2.675 1.00 67.56 99 THR A C 1
ATOM 772 O O . THR A 1 99 ? 10.433 -16.764 1.495 1.00 67.56 99 THR A O 1
ATOM 775 N N . SER A 1 100 ? 11.682 -17.633 3.178 1.00 59.06 100 SER A N 1
ATOM 776 C CA . SER A 1 100 ? 12.350 -18.730 2.464 1.00 59.06 100 SER A CA 1
ATOM 777 C C . SER A 1 100 ? 11.403 -19.836 2.023 1.00 59.06 100 SER A C 1
ATOM 779 O O . SER A 1 100 ? 10.518 -20.166 2.848 1.00 59.06 100 SER A O 1
#

Sequence (100 aa):
MKDAKVGDVCLVHVKVNGLFKFILGCVYIHLVIANAEIKLFMFQSLLKYSKIIAKTIPDYDPDPNTQVMAVGDFNVNVSQDCSLPGFKLSEFNLSCFETS

Mean predicted aligned error: 5.11 Å

Radius of gyration: 14.12 Å; Cα contacts (8 Å, |Δi|>4): 134; chains: 1; bounding box: 34×37×42 Å